Protein AF-A0A7S2CCY7-F1 (afdb_monomer)

pLDDT: mean 73.59, std 6.27, range [57.59, 84.69]

Foldseek 3Di:
DLLVVLVVLVVVLVVLVPDDQWDDDPHDIDGCPVVSVVSNVVSVVVNVVSLVVLVVVLVVLVVVVVVVVVVLVVLLPDDDPDPVSVVVNVVSVVVVVVCVVVVVVVVVVSVVSVVSSVVD

Sequence (120 aa):
NYDTDVTKYREQQADIQGEQITHTINFIQIDCTLLKTALSNHCTQWQNKLLGLLNSNAQRELFRLHDKFESNTTTLRTKPLSLDHLSALINTLKTLQKECPSIEESFQPLEEKYQVLQKF

Secondary structure (DSSP, 8-state):
-HHHHHHHHHHHHHHHHHS-SEEEETTEEEE-HHHHHHHHHHHHHHHHHHHHHHHHHHHHHHHHHHHHHHHHHHHHHSPP-SHHHHHHHHHHHHHHHHHHHHHHHHHHHHHHHHHHHHH-

Organism: NCBI:txid236787

Nearest PDB structures (foldseek):
  7kek-assembly1_A  TM=8.579E-01  e=6.075E-05  Tetrahymena thermophila
  7k58-assembly1_A  TM=8.579E-01  e=6.482E-05  Tetrahymena thermophila
  8bx8-assembly1_A  TM=8.542E-01  e=7.132E-04  Tetrahymena thermophila
  8j07-assembly1_g1  TM=8.174E-01  e=3.166E-03  Homo sapiens
  8j07-assembly1_g5  TM=6.148E-01  e=4.104E-03  Homo sapiens

InterPro domains:
  IPR026983 Dynein heavy chain [PTHR45703] (2-119)
  IPR056759 Dynein axonemal heavy chain 2/5/8, coiled-coil domain [PF25007] (48-120)

Radius of gyration: 25.79 Å; Cα contacts (8 Å, |Δi|>4): 51; chains: 1; bounding box: 55×19×79 Å

Structure (mmCIF, N/CA/C/O backbone):
data_AF-A0A7S2CCY7-F1
#
_entry.id   AF-A0A7S2CCY7-F1
#
loop_
_atom_site.group_PDB
_atom_site.id
_atom_site.type_symbol
_atom_site.label_atom_id
_atom_site.label_alt_id
_atom_site.label_comp_id
_atom_site.label_asym_id
_atom_site.label_entity_id
_atom_site.label_seq_id
_atom_site.pdbx_PDB_ins_code
_atom_site.Cartn_x
_atom_site.Cartn_y
_atom_site.Cartn_z
_atom_site.occupancy
_atom_site.B_iso_or_equiv
_atom_site.auth_seq_id
_atom_site.auth_comp_id
_atom_site.auth_asym_id
_atom_site.auth_atom_id
_atom_site.pdbx_PDB_model_num
ATOM 1 N N . ASN A 1 1 ? 4.135 8.452 4.589 1.00 61.91 1 ASN A N 1
ATOM 2 C CA . ASN A 1 1 ? 4.854 7.188 4.835 1.00 61.91 1 ASN A CA 1
ATOM 3 C C . ASN A 1 1 ? 3.751 6.174 5.082 1.00 61.91 1 ASN A C 1
ATOM 5 O O . ASN A 1 1 ? 3.158 6.223 6.149 1.00 61.91 1 ASN A O 1
ATOM 9 N N . TYR A 1 2 ? 3.344 5.417 4.055 1.00 63.41 2 TYR A N 1
ATOM 10 C CA . TYR A 1 2 ? 2.064 4.682 4.065 1.00 63.41 2 TYR A CA 1
ATOM 11 C C . TYR A 1 2 ? 1.956 3.707 5.248 1.00 63.41 2 TYR A C 1
ATOM 13 O O . TYR A 1 2 ? 0.889 3.575 5.835 1.00 63.41 2 TYR A O 1
ATOM 21 N N . ASP A 1 3 ? 3.080 3.117 5.651 1.00 64.44 3 ASP A N 1
ATOM 22 C CA . ASP A 1 3 ? 3.207 2.261 6.833 1.00 64.44 3 ASP A CA 1
ATOM 23 C C . ASP A 1 3 ? 2.834 2.980 8.144 1.00 64.44 3 ASP A C 1
ATOM 25 O O . ASP A 1 3 ? 2.062 2.471 8.957 1.00 64.44 3 ASP A O 1
ATOM 29 N N . THR A 1 4 ? 3.297 4.222 8.314 1.00 72.94 4 THR A N 1
ATOM 30 C CA . THR A 1 4 ? 2.978 5.056 9.481 1.00 72.94 4 THR A CA 1
ATOM 31 C C . THR A 1 4 ? 1.496 5.412 9.533 1.00 72.94 4 THR A C 1
ATOM 33 O O . THR A 1 4 ? 0.906 5.438 10.610 1.00 72.94 4 THR A O 1
ATOM 36 N N . ASP A 1 5 ? 0.885 5.685 8.381 1.00 70.62 5 ASP A N 1
ATOM 37 C CA . ASP A 1 5 ? -0.527 6.058 8.313 1.00 70.62 5 ASP A CA 1
ATOM 38 C C . ASP A 1 5 ? -1.429 4.840 8.577 1.00 70.62 5 ASP A C 1
ATOM 40 O O . ASP A 1 5 ? -2.355 4.929 9.382 1.00 70.62 5 ASP A O 1
ATOM 44 N N . VAL A 1 6 ? -1.117 3.672 8.000 1.00 71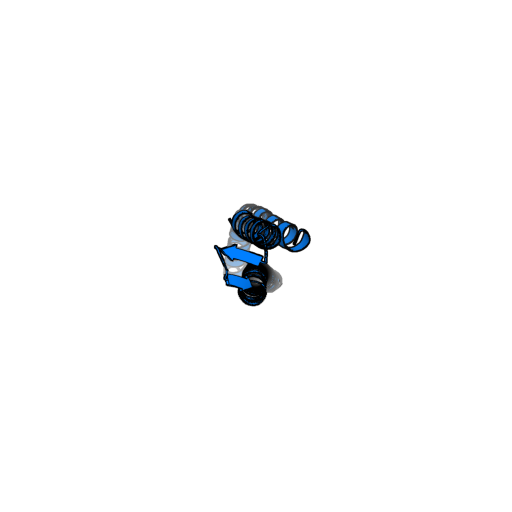.56 6 VAL A N 1
ATOM 45 C CA . VAL A 1 6 ? -1.841 2.413 8.269 1.00 71.56 6 VAL A CA 1
ATOM 46 C C . VAL A 1 6 ? -1.706 1.996 9.739 1.00 71.56 6 VAL A C 1
ATOM 48 O O . VAL A 1 6 ? -2.706 1.639 10.365 1.00 71.56 6 VAL A O 1
ATOM 51 N N . THR A 1 7 ? -0.510 2.112 10.322 1.00 74.62 7 THR A N 1
ATOM 52 C CA . THR A 1 7 ? -0.270 1.798 11.741 1.00 74.62 7 THR A CA 1
ATOM 53 C C . THR A 1 7 ? -1.071 2.713 12.666 1.00 74.62 7 THR A C 1
ATOM 55 O O . THR A 1 7 ? -1.757 2.220 13.557 1.00 74.62 7 THR A O 1
ATOM 58 N N . LYS A 1 8 ? -1.101 4.025 12.402 1.00 79.25 8 LYS A N 1
ATOM 59 C CA . LYS A 1 8 ? -1.916 4.978 13.174 1.00 79.25 8 LYS A CA 1
ATOM 60 C C . LYS A 1 8 ? -3.406 4.652 13.140 1.00 79.25 8 LYS A C 1
ATOM 62 O O . LYS A 1 8 ? -4.070 4.718 14.170 1.00 79.25 8 LYS A O 1
ATOM 67 N N . TYR A 1 9 ? -3.949 4.296 11.973 1.00 73.81 9 TYR A N 1
ATOM 68 C CA . TYR A 1 9 ? -5.363 3.920 11.873 1.00 73.81 9 TYR A CA 1
ATOM 69 C C . TYR A 1 9 ? -5.672 2.601 12.588 1.00 73.81 9 TYR A C 1
ATOM 71 O O . TYR A 1 9 ? -6.791 2.426 13.073 1.00 73.81 9 TYR A O 1
ATOM 79 N N . ARG A 1 10 ? -4.700 1.686 12.676 1.00 75.31 10 ARG A N 1
ATOM 80 C CA . ARG A 1 10 ? -4.813 0.441 13.446 1.00 75.31 10 ARG A CA 1
ATOM 81 C C . ARG A 1 10 ? -4.779 0.699 14.954 1.00 75.31 10 ARG A C 1
ATOM 83 O O . ARG A 1 10 ? -5.592 0.127 15.673 1.00 75.31 10 ARG A O 1
ATOM 90 N N . GLU A 1 11 ? -3.893 1.576 15.418 1.00 79.56 11 GLU A N 1
ATOM 91 C CA . GLU A 1 11 ? -3.824 2.014 16.819 1.00 79.56 11 GLU A CA 1
ATOM 92 C C . GLU A 1 11 ? -5.109 2.738 17.235 1.00 79.56 11 GLU A C 1
ATOM 94 O O . GLU A 1 11 ? -5.749 2.330 18.198 1.00 79.56 11 GLU A O 1
ATOM 99 N N . GLN A 1 12 ? -5.581 3.703 16.436 1.00 77.56 12 GLN A N 1
ATOM 100 C CA . GLN A 1 12 ? -6.867 4.366 16.685 1.00 77.56 12 GLN A CA 1
ATOM 101 C C . GLN A 1 12 ? -8.028 3.373 16.753 1.00 77.56 12 GLN A C 1
ATOM 103 O O . GLN A 1 12 ? -8.913 3.514 17.593 1.00 77.56 12 GLN A O 1
ATOM 108 N N . GLN A 1 13 ? -8.044 2.355 15.888 1.00 74.06 13 GLN A N 1
ATOM 109 C CA . GLN A 1 13 ? -9.076 1.324 15.938 1.00 74.06 13 GLN A CA 1
ATOM 110 C C . GLN A 1 13 ? -9.001 0.497 17.232 1.00 74.06 13 GLN A C 1
ATOM 112 O O . GLN A 1 13 ? -10.050 0.149 17.776 1.00 74.06 13 GLN A O 1
ATOM 117 N N . ALA A 1 14 ? -7.797 0.195 17.726 1.00 78.69 14 ALA A N 1
ATOM 118 C CA . ALA A 1 14 ? -7.595 -0.499 18.995 1.00 78.69 14 ALA A CA 1
ATOM 119 C C . ALA A 1 14 ? -8.054 0.355 20.189 1.00 78.69 14 ALA A C 1
ATOM 121 O O . ALA A 1 14 ? -8.765 -0.154 21.056 1.00 78.69 14 ALA A O 1
ATOM 122 N N . ASP A 1 15 ? -7.755 1.655 20.182 1.00 79.31 15 ASP A N 1
ATOM 123 C CA . ASP A 1 15 ? -8.207 2.603 21.208 1.00 79.31 15 ASP A CA 1
ATOM 124 C C . ASP A 1 15 ? -9.739 2.713 21.231 1.00 79.31 15 ASP A C 1
ATOM 126 O O . ASP A 1 15 ? -10.367 2.562 22.281 1.00 79.31 15 ASP A O 1
ATOM 130 N N . ILE A 1 16 ? -10.365 2.852 20.055 1.00 76.00 16 ILE A N 1
ATOM 131 C CA . ILE A 1 16 ? -11.830 2.857 19.908 1.00 76.00 16 ILE A CA 1
ATOM 132 C C . ILE A 1 16 ? -12.432 1.542 20.429 1.00 76.00 16 ILE A C 1
ATOM 134 O O . ILE A 1 16 ? -13.502 1.545 21.040 1.00 76.00 16 ILE A O 1
ATOM 138 N N . GLN A 1 17 ? -11.770 0.399 20.214 1.00 73.06 17 GLN A N 1
ATOM 139 C CA . GLN A 1 17 ? -12.211 -0.896 20.744 1.00 73.06 17 GLN A CA 1
ATOM 140 C C . GLN A 1 17 ? -12.049 -1.019 22.265 1.00 73.06 17 GLN A C 1
ATOM 142 O O . GLN A 1 17 ? -12.878 -1.686 22.890 1.00 73.06 17 GLN A O 1
ATOM 147 N N . GLY A 1 18 ? -11.058 -0.357 22.861 1.00 73.56 18 GLY A N 1
ATOM 148 C CA . GLY A 1 18 ? -10.835 -0.319 24.307 1.00 73.56 18 GLY A CA 1
ATOM 149 C C . GLY A 1 18 ? -11.809 0.578 25.076 1.00 73.56 18 GLY A C 1
ATOM 150 O O . GLY A 1 18 ? -12.018 0.362 26.269 1.00 73.56 18 GLY A O 1
ATOM 151 N N . GLU A 1 19 ? -12.446 1.550 24.415 1.00 76.19 19 GLU A N 1
ATOM 152 C CA . GLU A 1 19 ? -13.371 2.472 25.082 1.00 76.19 19 GLU A CA 1
ATOM 153 C C . GLU A 1 19 ? -14.652 1.798 25.585 1.00 76.19 19 GLU A C 1
ATOM 155 O O . GLU A 1 19 ? -15.242 0.921 24.936 1.00 76.19 19 GLU A O 1
ATOM 160 N N . GLN A 1 20 ? -15.105 2.267 26.750 1.00 67.44 20 GLN A N 1
ATOM 161 C CA . GLN A 1 20 ? -16.334 1.808 27.381 1.00 67.44 20 GLN A CA 1
ATOM 162 C C . GLN A 1 20 ? -17.547 2.165 26.524 1.00 67.44 20 GLN A C 1
ATOM 164 O O . GLN A 1 20 ? -17.741 3.297 26.087 1.00 67.44 20 GLN A O 1
ATOM 169 N N . ILE A 1 21 ? -18.377 1.155 26.287 1.00 69.62 21 ILE A N 1
ATOM 170 C CA . ILE A 1 21 ? -19.511 1.219 25.360 1.00 69.62 21 ILE A CA 1
ATOM 171 C C . ILE A 1 21 ? -20.701 1.936 26.004 1.00 69.62 21 ILE A C 1
ATOM 173 O O . ILE A 1 21 ? -21.562 2.468 25.309 1.00 69.62 21 ILE A O 1
ATOM 177 N N . THR A 1 22 ? -20.727 1.994 27.332 1.00 68.62 22 THR A N 1
ATOM 178 C CA . THR A 1 22 ? -21.874 2.468 28.092 1.00 68.62 22 THR A CA 1
ATOM 179 C C . THR A 1 22 ? -21.417 3.434 29.169 1.00 68.62 22 THR A C 1
ATOM 181 O O . THR A 1 22 ? -20.604 3.084 30.021 1.00 68.62 22 THR A O 1
ATOM 184 N N . HIS A 1 23 ? -21.948 4.654 29.130 1.00 73.44 23 HIS A N 1
ATOM 185 C CA . HIS A 1 23 ? -21.644 5.696 30.106 1.00 73.44 23 HIS A CA 1
ATOM 186 C C . HIS A 1 23 ? -22.903 6.027 30.900 1.00 73.44 23 HIS A C 1
ATOM 188 O O . HIS A 1 23 ? -23.891 6.504 30.341 1.00 73.44 23 HIS A O 1
ATOM 194 N N . THR A 1 24 ? -22.866 5.780 32.207 1.00 69.75 24 THR A N 1
ATOM 195 C CA . THR A 1 24 ? -23.963 6.132 33.113 1.00 69.75 24 THR A CA 1
ATOM 196 C C . THR A 1 24 ? -23.653 7.469 33.771 1.00 69.75 24 THR A C 1
ATOM 198 O O . THR A 1 24 ? -22.728 7.569 34.575 1.00 69.75 24 THR A O 1
ATOM 201 N N . ILE A 1 25 ? -24.420 8.503 33.429 1.00 78.19 25 ILE A N 1
ATOM 202 C CA . ILE A 1 25 ? -24.319 9.837 34.027 1.00 78.19 25 ILE A CA 1
ATOM 203 C C . ILE A 1 25 ? -25.604 10.094 34.811 1.00 78.19 25 ILE A C 1
ATOM 205 O O . ILE A 1 25 ? -26.681 10.244 34.231 1.00 78.19 25 ILE A O 1
ATOM 209 N N . ASN A 1 26 ? -25.487 10.168 36.139 1.00 77.81 26 ASN A N 1
ATOM 210 C CA . ASN A 1 26 ? -26.603 10.314 37.078 1.00 77.81 26 ASN A CA 1
ATOM 211 C C . ASN A 1 26 ? -27.672 9.217 36.898 1.00 77.81 26 ASN A C 1
ATOM 213 O O . ASN A 1 26 ? -27.528 8.124 37.435 1.00 77.81 26 ASN A O 1
ATOM 217 N N . PHE A 1 27 ? -28.728 9.507 36.135 1.00 72.50 27 PHE A N 1
ATOM 218 C CA . PHE A 1 27 ? -29.886 8.633 35.893 1.00 72.50 27 PHE A CA 1
ATOM 219 C C . PHE A 1 27 ? -30.022 8.215 34.418 1.00 72.50 27 PHE A C 1
ATOM 221 O O . PHE A 1 27 ? -30.990 7.551 34.057 1.00 72.50 27 PHE A O 1
ATOM 228 N N . ILE A 1 28 ? -29.090 8.633 33.555 1.00 71.31 28 ILE A N 1
ATOM 229 C CA . ILE A 1 28 ? -29.128 8.381 32.112 1.00 71.31 28 ILE A CA 1
ATOM 230 C C . ILE A 1 28 ? -27.976 7.450 31.750 1.00 71.31 28 ILE A C 1
ATOM 232 O O . ILE A 1 28 ? -26.819 7.722 32.068 1.00 71.31 28 ILE A O 1
ATOM 236 N N . GLN A 1 29 ? -28.305 6.364 31.059 1.00 76.19 29 GLN A N 1
ATOM 237 C CA . GLN A 1 29 ? -27.342 5.444 30.473 1.00 76.19 29 GLN A CA 1
ATOM 238 C C . GLN A 1 29 ? -27.244 5.736 28.975 1.00 76.19 29 GLN A C 1
ATOM 240 O O . GLN A 1 29 ? -28.217 5.578 28.240 1.00 76.19 29 GLN A O 1
ATOM 245 N N . ILE A 1 30 ? -26.079 6.198 28.534 1.00 78.81 30 ILE A N 1
ATOM 246 C CA . ILE A 1 30 ? -25.783 6.449 27.125 1.00 78.81 30 ILE A CA 1
ATOM 247 C C . ILE A 1 30 ? -25.134 5.193 26.556 1.00 78.81 30 ILE A C 1
ATOM 249 O O . ILE A 1 30 ? -24.122 4.727 27.081 1.00 78.81 30 ILE A O 1
ATOM 253 N N . ASP A 1 31 ? -25.720 4.664 25.486 1.00 80.50 31 ASP A N 1
ATOM 254 C CA . ASP A 1 31 ? -25.166 3.560 24.714 1.00 80.50 31 ASP A CA 1
ATOM 255 C C . ASP A 1 31 ? -24.412 4.107 23.489 1.00 80.50 31 ASP A C 1
ATOM 257 O O . ASP A 1 31 ? -24.985 4.776 22.626 1.00 80.50 31 ASP A O 1
ATOM 261 N N . CYS A 1 32 ? -23.110 3.834 23.430 1.00 77.81 32 CYS A N 1
ATOM 262 C CA . CYS A 1 32 ? -22.205 4.248 22.362 1.00 77.81 32 CYS A CA 1
ATOM 263 C C . CYS A 1 32 ? -21.890 3.110 21.369 1.00 77.81 32 CYS A C 1
ATOM 265 O O . CYS A 1 32 ? -20.986 3.269 20.545 1.00 77.81 32 CYS A O 1
ATOM 267 N N . THR A 1 33 ? -22.603 1.972 21.393 1.00 79.81 33 THR A N 1
ATOM 268 C CA . THR A 1 33 ? -22.358 0.834 20.476 1.00 79.81 33 THR A CA 1
ATOM 269 C C . THR A 1 33 ? -22.390 1.258 19.014 1.00 79.81 33 THR A C 1
ATOM 271 O O . THR A 1 33 ? -21.484 0.912 18.250 1.00 79.81 33 THR A O 1
ATOM 274 N N . LEU A 1 34 ? -23.405 2.029 18.615 1.00 81.44 34 LEU A N 1
ATOM 275 C CA . LEU A 1 34 ? -23.564 2.478 17.232 1.00 81.44 34 LEU A CA 1
ATOM 276 C C . LEU A 1 34 ? -22.410 3.392 16.801 1.00 81.44 34 LEU A C 1
ATOM 278 O O . LEU A 1 34 ? -21.862 3.220 15.712 1.00 81.44 34 LEU A O 1
ATOM 282 N N . LEU A 1 35 ? -22.004 4.320 17.671 1.00 81.25 35 LEU A N 1
ATOM 283 C CA . LEU A 1 35 ? -20.901 5.245 17.412 1.00 81.25 35 LEU A CA 1
ATOM 284 C C . LEU A 1 35 ? -19.570 4.495 17.271 1.00 81.25 35 LEU A C 1
ATOM 286 O O . LEU A 1 35 ? -18.838 4.709 16.307 1.00 81.25 35 LEU A O 1
ATOM 290 N N . LYS A 1 36 ? -19.301 3.551 18.178 1.00 80.50 36 LYS A N 1
ATOM 291 C CA . LYS A 1 36 ? -18.109 2.694 18.157 1.00 80.50 36 LYS A CA 1
ATOM 292 C C . LYS A 1 36 ? -18.044 1.840 16.892 1.00 80.50 36 LYS A C 1
ATOM 294 O O . LYS A 1 36 ? -16.994 1.737 16.259 1.00 80.50 36 LYS A O 1
ATOM 299 N N . THR A 1 37 ? -19.179 1.280 16.478 1.00 81.69 37 THR A N 1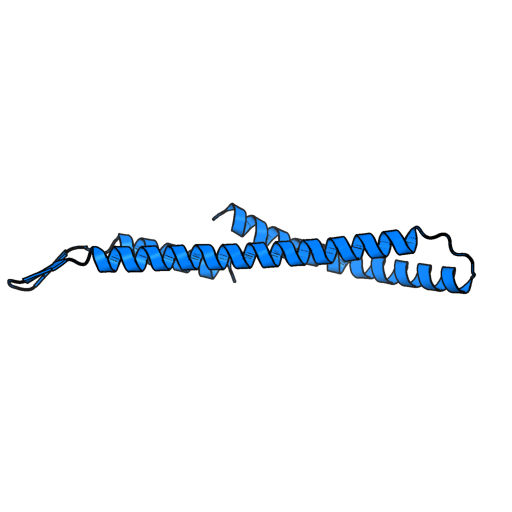
ATOM 300 C CA . THR A 1 37 ? -19.282 0.486 15.246 1.00 81.69 37 THR A CA 1
ATOM 301 C C . THR A 1 37 ? -19.039 1.350 14.008 1.00 81.69 37 THR A C 1
ATOM 303 O O . THR A 1 37 ? -18.293 0.946 13.115 1.00 81.69 37 THR A O 1
ATOM 306 N N . ALA A 1 38 ? -19.604 2.560 13.961 1.00 84.69 38 ALA A N 1
ATOM 307 C CA . ALA A 1 38 ? -19.398 3.500 12.861 1.00 84.69 38 ALA A CA 1
ATOM 308 C C . ALA A 1 38 ? -17.931 3.949 12.747 1.00 84.69 38 ALA A C 1
ATOM 310 O O . ALA A 1 38 ? -17.375 3.948 11.649 1.00 84.69 38 ALA A O 1
ATOM 311 N N . LEU A 1 39 ? -17.286 4.269 13.872 1.00 80.69 39 LEU A N 1
ATOM 312 C CA . LEU A 1 39 ? -15.869 4.636 13.930 1.00 80.69 39 LEU A CA 1
ATOM 313 C C . LEU A 1 39 ? -14.957 3.480 13.506 1.00 80.69 39 LEU A C 1
ATOM 315 O O . LEU A 1 39 ? -14.081 3.678 12.668 1.00 80.69 39 LEU A O 1
ATOM 319 N N . SER A 1 40 ? -15.199 2.264 14.005 1.00 80.75 40 SER A N 1
ATOM 320 C CA . SER A 1 40 ? -14.414 1.089 13.608 1.00 80.75 40 SER A CA 1
ATOM 321 C C . SER A 1 40 ? -14.541 0.803 12.109 1.00 80.75 40 SER A C 1
ATOM 323 O O . SER A 1 40 ? -13.536 0.602 11.429 1.00 80.75 40 SER A O 1
ATOM 325 N N . ASN A 1 41 ? -15.761 0.880 11.566 1.00 83.62 41 ASN A N 1
ATOM 326 C CA . ASN A 1 41 ? -16.009 0.716 10.135 1.00 83.62 41 ASN A CA 1
ATOM 327 C C . ASN A 1 41 ? -15.292 1.799 9.310 1.00 83.62 41 ASN A C 1
ATOM 329 O O . ASN A 1 41 ? -14.681 1.503 8.284 1.00 83.62 41 ASN A O 1
ATOM 333 N N . HIS A 1 42 ? -15.302 3.048 9.778 1.00 83.50 42 HIS A N 1
ATOM 334 C CA . HIS A 1 42 ? -14.565 4.128 9.133 1.00 83.50 42 HIS A CA 1
ATOM 335 C C . HIS A 1 42 ? -13.059 3.828 9.098 1.00 83.50 42 HIS A C 1
ATOM 337 O O . HIS A 1 42 ? -12.472 3.851 8.017 1.00 83.50 42 HIS A O 1
ATOM 343 N N . CYS A 1 43 ? -12.444 3.447 10.223 1.00 78.31 43 CYS A N 1
ATOM 344 C CA . CYS A 1 43 ? -11.031 3.052 10.275 1.00 78.31 43 CYS A CA 1
ATOM 345 C C . CYS A 1 43 ? -10.711 1.921 9.283 1.00 78.31 43 CYS A C 1
ATOM 347 O O . CYS A 1 43 ? -9.744 2.029 8.530 1.00 78.31 43 CYS A O 1
ATOM 349 N N . THR A 1 44 ? -11.548 0.882 9.208 1.00 81.06 44 THR A N 1
ATOM 350 C CA . THR A 1 44 ? -11.376 -0.219 8.246 1.00 81.06 44 THR A CA 1
ATOM 351 C C . THR A 1 44 ? -11.495 0.246 6.792 1.00 81.06 44 THR A C 1
ATOM 353 O O . THR A 1 44 ? -10.693 -0.152 5.948 1.00 81.06 44 THR A O 1
ATOM 356 N N . GLN A 1 45 ? -12.446 1.126 6.470 1.00 84.69 45 GLN A N 1
ATOM 357 C CA . GLN A 1 45 ? -12.566 1.694 5.123 1.00 84.69 45 GLN A CA 1
ATOM 358 C C . GLN A 1 45 ? -11.337 2.516 4.727 1.00 84.69 45 GLN A C 1
ATOM 360 O O . GLN A 1 45 ? -10.888 2.426 3.583 1.00 84.69 45 GLN A O 1
ATOM 365 N N . TRP A 1 46 ? -10.787 3.307 5.649 1.00 79.88 46 TRP A N 1
ATOM 366 C CA . TRP A 1 46 ? -9.574 4.084 5.399 1.00 79.88 46 TRP A CA 1
ATOM 367 C C . TRP A 1 46 ? -8.354 3.191 5.199 1.00 79.88 46 TRP A C 1
ATOM 369 O O . TRP A 1 46 ? -7.631 3.393 4.225 1.00 79.88 46 TRP A O 1
ATOM 379 N N . GLN A 1 47 ? -8.178 2.159 6.029 1.00 76.31 47 GLN A N 1
ATOM 380 C CA . GLN A 1 47 ? -7.123 1.158 5.841 1.00 76.31 47 GLN A CA 1
ATOM 381 C C . GLN A 1 47 ? -7.221 0.499 4.456 1.00 76.31 47 GLN A C 1
ATOM 383 O O . GLN A 1 47 ? -6.255 0.525 3.695 1.00 76.31 47 GLN A O 1
ATOM 388 N N . ASN A 1 48 ? -8.407 0.021 4.066 1.00 81.25 48 ASN A N 1
ATOM 389 C CA . ASN A 1 48 ? -8.625 -0.595 2.753 1.00 81.25 48 ASN A CA 1
ATOM 390 C C . ASN A 1 48 ? -8.346 0.363 1.587 1.00 81.25 48 ASN A C 1
ATOM 392 O O . ASN A 1 48 ? -7.773 -0.041 0.577 1.00 81.25 48 ASN A O 1
ATOM 396 N N . LYS A 1 49 ? -8.723 1.643 1.705 1.00 83.25 49 LYS A N 1
ATOM 397 C CA . LYS A 1 49 ? -8.418 2.652 0.679 1.00 83.25 49 LYS A CA 1
ATOM 398 C C . LYS A 1 49 ? -6.922 2.927 0.578 1.00 83.25 49 LYS A C 1
ATOM 400 O O . LYS A 1 49 ? -6.413 2.998 -0.539 1.00 83.25 49 LYS A O 1
ATOM 405 N N . LEU A 1 50 ? -6.221 3.074 1.705 1.00 79.06 50 LEU A N 1
ATOM 406 C CA . LEU A 1 50 ? -4.772 3.287 1.707 1.00 79.06 50 LEU A CA 1
ATOM 407 C C . LEU A 1 50 ? -4.036 2.094 1.092 1.00 79.06 50 LEU A C 1
ATOM 409 O O . LEU A 1 50 ? -3.213 2.297 0.203 1.00 79.06 50 LEU A O 1
ATOM 413 N N . LEU A 1 51 ? -4.372 0.868 1.501 1.00 78.94 51 LEU A N 1
ATOM 414 C CA . LEU A 1 51 ? -3.785 -0.354 0.945 1.00 78.94 51 LEU A CA 1
ATOM 415 C C . LEU A 1 51 ? -4.121 -0.508 -0.545 1.00 78.94 51 LEU A C 1
ATOM 417 O O . LEU A 1 51 ? -3.242 -0.796 -1.355 1.00 78.94 51 LEU A O 1
ATOM 421 N N . GLY A 1 52 ? -5.362 -0.226 -0.948 1.00 82.06 52 GLY A N 1
ATOM 422 C CA . GLY A 1 52 ? -5.771 -0.258 -2.353 1.00 82.06 52 GLY A CA 1
ATOM 423 C C . GLY A 1 52 ? -5.003 0.739 -3.226 1.00 82.06 52 GLY A C 1
ATOM 424 O O . GLY A 1 52 ? -4.544 0.389 -4.315 1.00 82.06 52 GLY A O 1
ATOM 425 N N . LEU A 1 53 ? -4.812 1.972 -2.746 1.00 82.25 53 LEU A N 1
ATOM 426 C CA . LEU A 1 53 ? -4.011 2.986 -3.437 1.00 82.25 53 LEU A CA 1
ATOM 427 C C . LEU A 1 53 ? -2.534 2.597 -3.502 1.00 82.25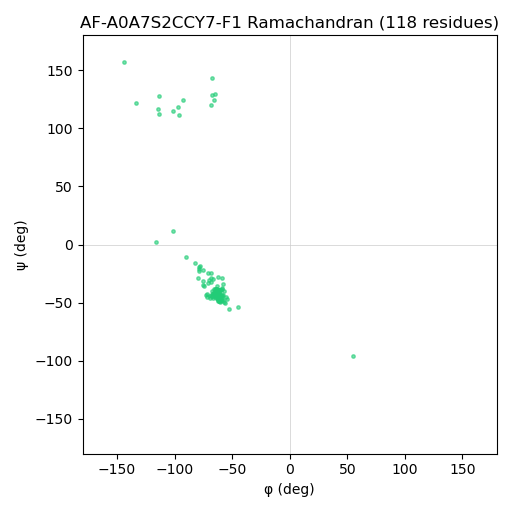 53 LEU A C 1
ATOM 429 O O . LEU A 1 53 ? -1.909 2.768 -4.551 1.00 82.25 53 LEU A O 1
ATOM 433 N N . LEU A 1 54 ? -1.991 2.052 -2.413 1.00 79.19 54 LEU A N 1
ATOM 434 C CA . LEU A 1 54 ? -0.619 1.560 -2.350 1.00 79.19 54 LEU A CA 1
ATOM 435 C C . LEU A 1 54 ? -0.389 0.459 -3.391 1.00 79.19 54 LEU A C 1
ATOM 437 O O . LEU A 1 54 ? 0.545 0.562 -4.184 1.00 79.19 54 LEU A O 1
ATOM 441 N N . ASN A 1 55 ? -1.290 -0.525 -3.453 1.00 79.69 55 ASN A N 1
ATOM 442 C CA . ASN A 1 55 ? -1.237 -1.608 -4.430 1.00 79.69 55 ASN A CA 1
ATOM 443 C C . ASN A 1 55 ? -1.367 -1.094 -5.868 1.00 79.69 55 ASN A C 1
ATOM 445 O O . ASN A 1 55 ? -0.579 -1.471 -6.730 1.00 79.69 55 ASN A O 1
ATOM 449 N N . SER A 1 56 ? -2.311 -0.187 -6.138 1.00 83.44 56 SER A N 1
ATOM 450 C CA . SER A 1 56 ? -2.475 0.382 -7.481 1.00 83.44 56 SER A CA 1
ATOM 451 C C . SER A 1 56 ? -1.240 1.165 -7.930 1.00 83.44 56 SER A C 1
ATOM 453 O O . SER A 1 56 ? -0.845 1.089 -9.094 1.00 83.44 56 SER A O 1
ATOM 455 N N . ASN A 1 57 ? -0.614 1.910 -7.018 1.00 80.25 57 ASN A N 1
ATOM 456 C CA . ASN A 1 57 ? 0.593 2.667 -7.318 1.00 80.25 57 ASN A CA 1
ATOM 457 C C . ASN A 1 57 ? 1.790 1.739 -7.566 1.00 80.25 57 ASN A C 1
ATOM 459 O O . ASN A 1 57 ? 2.482 1.895 -8.569 1.00 80.25 57 ASN A O 1
ATOM 463 N N . ALA A 1 58 ? 1.983 0.734 -6.708 1.00 77.06 58 ALA A N 1
ATOM 464 C CA . ALA A 1 58 ? 3.019 -0.282 -6.878 1.00 77.06 58 ALA A CA 1
ATOM 465 C C . ALA A 1 58 ? 2.862 -1.028 -8.215 1.00 77.06 58 ALA A C 1
ATOM 467 O O . ALA A 1 58 ? 3.799 -1.106 -9.008 1.00 77.06 58 ALA A O 1
ATOM 468 N N . GLN A 1 59 ? 1.645 -1.475 -8.526 1.00 79.19 59 GLN A N 1
ATOM 469 C CA . GLN A 1 59 ? 1.332 -2.149 -9.781 1.00 79.19 59 GLN A CA 1
ATOM 470 C C . GLN A 1 59 ? 1.595 -1.248 -10.998 1.00 79.19 59 GLN A C 1
ATOM 472 O O . GLN A 1 59 ? 2.159 -1.700 -11.993 1.00 79.19 59 GLN A O 1
ATOM 477 N N . ARG A 1 60 ? 1.231 0.038 -10.929 1.00 82.00 60 ARG A N 1
ATOM 478 C CA . ARG A 1 60 ? 1.482 1.007 -12.006 1.00 82.00 60 ARG A CA 1
ATOM 479 C C . ARG A 1 60 ? 2.971 1.234 -12.248 1.00 82.00 60 ARG A C 1
ATOM 481 O O . ARG A 1 60 ? 3.379 1.320 -13.404 1.00 82.00 60 ARG A O 1
ATOM 488 N N . GLU A 1 61 ? 3.772 1.358 -11.192 1.00 77.31 61 GLU A N 1
ATOM 489 C CA . GLU A 1 61 ? 5.224 1.504 -11.333 1.00 77.31 61 GLU A CA 1
ATOM 490 C C . GLU A 1 61 ? 5.854 0.254 -11.950 1.00 77.31 61 GLU A C 1
ATOM 492 O O . GLU A 1 61 ? 6.655 0.381 -12.876 1.00 77.31 61 GLU A O 1
ATOM 497 N N . LEU A 1 62 ? 5.416 -0.936 -11.528 1.00 78.44 62 LEU A N 1
ATOM 498 C CA . LEU A 1 62 ? 5.876 -2.208 -12.084 1.00 78.44 62 LEU A CA 1
ATOM 499 C C . LEU A 1 62 ? 5.538 -2.331 -13.576 1.00 78.44 62 LEU A C 1
ATOM 501 O O . LEU A 1 62 ? 6.424 -2.626 -14.376 1.00 78.44 62 LEU A O 1
ATOM 505 N N . PHE A 1 63 ? 4.297 -2.038 -13.977 1.00 80.56 63 PHE A N 1
ATOM 506 C CA . PHE A 1 63 ? 3.904 -2.064 -15.392 1.00 80.56 63 PHE A CA 1
ATOM 507 C C . PHE A 1 63 ? 4.664 -1.041 -16.228 1.00 80.56 63 PHE A C 1
ATOM 509 O O . PHE A 1 63 ? 5.163 -1.373 -17.296 1.00 80.56 63 PHE A O 1
ATOM 516 N N . ARG A 1 64 ? 4.827 0.190 -15.733 1.00 80.94 64 ARG A N 1
ATOM 517 C CA . ARG A 1 64 ? 5.585 1.227 -16.446 1.00 80.94 64 ARG A CA 1
ATOM 518 C C . ARG A 1 64 ? 7.031 0.801 -16.705 1.00 80.94 64 ARG A C 1
ATOM 520 O O . ARG A 1 64 ? 7.604 1.139 -17.740 1.00 80.94 64 ARG A O 1
ATOM 527 N N . LEU A 1 65 ? 7.629 0.112 -15.741 1.00 76.69 65 LEU A N 1
ATOM 528 C CA . LEU A 1 65 ? 8.985 -0.403 -15.834 1.00 76.69 65 LEU A CA 1
ATOM 529 C C . LEU A 1 65 ? 9.045 -1.587 -16.808 1.00 76.69 65 LEU A C 1
ATOM 531 O O . LEU A 1 65 ? 9.891 -1.582 -17.698 1.00 76.69 65 LEU A O 1
ATOM 535 N N . HIS A 1 66 ? 8.097 -2.521 -16.723 1.00 79.12 66 HIS A N 1
ATOM 536 C CA . HIS A 1 66 ? 7.955 -3.625 -17.673 1.00 79.12 66 HIS A CA 1
ATOM 537 C C . HIS A 1 66 ? 7.793 -3.137 -19.123 1.00 79.12 66 HIS A C 1
ATOM 539 O O . HIS A 1 66 ? 8.552 -3.559 -19.991 1.00 79.12 66 HIS A O 1
ATOM 545 N N . ASP A 1 67 ? 6.894 -2.184 -19.380 1.00 80.62 67 ASP A N 1
ATOM 546 C CA . ASP A 1 67 ? 6.666 -1.607 -20.713 1.00 80.62 67 ASP A CA 1
ATOM 547 C C . ASP A 1 67 ? 7.919 -0.915 -21.260 1.00 80.62 67 ASP A C 1
ATOM 549 O O . ASP A 1 67 ? 8.251 -1.031 -22.444 1.00 80.62 67 ASP A O 1
ATOM 553 N N . LYS A 1 68 ? 8.660 -0.209 -20.392 1.00 75.06 68 LYS A N 1
ATOM 554 C CA . LYS A 1 68 ? 9.964 0.357 -20.755 1.00 75.06 68 LYS A CA 1
ATOM 555 C C . LYS A 1 68 ? 10.931 -0.743 -21.190 1.00 75.06 68 LYS A C 1
ATOM 557 O O . LYS A 1 68 ? 11.577 -0.589 -22.224 1.00 75.06 68 LYS A O 1
ATOM 562 N N . PHE A 1 69 ? 11.043 -1.834 -20.433 1.00 74.88 69 PHE A N 1
ATOM 563 C CA . PHE A 1 69 ? 11.909 -2.955 -20.801 1.00 74.88 69 PHE A CA 1
ATOM 564 C C . PHE A 1 69 ? 11.473 -3.600 -22.117 1.00 74.88 69 PHE A C 1
ATOM 566 O O . PHE A 1 69 ? 12.307 -3.767 -22.999 1.00 74.88 69 PHE A O 1
ATOM 573 N N . GLU A 1 70 ? 10.186 -3.882 -22.299 1.00 77.75 70 GLU A N 1
ATOM 574 C CA . GLU A 1 70 ? 9.656 -4.525 -23.504 1.00 77.75 70 GLU A CA 1
ATOM 575 C C . GLU A 1 70 ? 9.873 -3.676 -24.767 1.00 77.75 70 GLU A C 1
ATOM 577 O O . GLU A 1 70 ? 10.365 -4.176 -25.786 1.00 77.75 70 GLU A O 1
ATOM 582 N N . SER A 1 71 ? 9.589 -2.373 -24.696 1.00 75.94 71 SER A N 1
ATOM 583 C CA . SER A 1 71 ? 9.812 -1.430 -25.800 1.00 75.94 71 SER A CA 1
ATOM 584 C C . SER A 1 71 ? 11.297 -1.318 -26.164 1.00 75.94 71 SER A C 1
ATOM 586 O O . SER A 1 71 ? 11.682 -1.374 -27.339 1.00 75.94 71 SER A O 1
ATOM 588 N N . ASN A 1 72 ? 12.160 -1.255 -25.148 1.00 70.62 72 ASN A N 1
ATOM 589 C CA . ASN A 1 72 ? 13.604 -1.190 -25.336 1.00 70.62 72 ASN A CA 1
ATOM 590 C C . ASN A 1 72 ? 14.164 -2.506 -25.896 1.00 70.62 72 ASN A C 1
ATOM 592 O O . ASN A 1 72 ? 14.944 -2.478 -26.845 1.00 70.62 72 ASN A O 1
ATOM 596 N N . THR A 1 73 ? 13.733 -3.665 -25.393 1.00 72.31 73 THR A N 1
ATOM 597 C CA . THR A 1 73 ? 14.116 -4.980 -25.930 1.00 72.31 73 THR A CA 1
ATOM 598 C C . THR A 1 73 ? 13.656 -5.145 -27.374 1.00 72.31 73 THR A C 1
ATOM 600 O O . THR A 1 73 ? 14.428 -5.631 -28.198 1.00 72.31 73 THR A O 1
ATOM 603 N N . THR A 1 74 ? 12.446 -4.699 -27.715 1.00 72.19 74 THR A N 1
ATOM 604 C CA . THR A 1 74 ? 11.939 -4.739 -29.094 1.00 72.19 74 THR A CA 1
ATOM 605 C C . THR A 1 74 ? 12.805 -3.887 -30.015 1.00 72.19 74 THR A C 1
ATOM 607 O O . THR A 1 74 ? 13.256 -4.368 -31.054 1.00 72.19 74 THR A O 1
ATOM 610 N N . THR A 1 75 ? 13.129 -2.663 -29.594 1.00 68.12 75 THR A N 1
ATOM 611 C CA . THR A 1 75 ? 13.998 -1.744 -30.341 1.00 68.12 75 THR A CA 1
ATOM 612 C C . THR A 1 75 ? 15.395 -2.338 -30.543 1.00 68.12 75 THR A C 1
ATOM 614 O O . THR A 1 75 ? 15.899 -2.364 -31.663 1.00 68.12 75 THR A O 1
ATOM 617 N N . LEU A 1 76 ? 15.995 -2.915 -29.499 1.00 66.12 76 LEU A N 1
ATOM 618 C CA . LEU A 1 76 ? 17.325 -3.533 -29.559 1.00 66.12 76 LEU A CA 1
ATOM 619 C C . LEU A 1 76 ? 17.367 -4.847 -30.349 1.00 66.12 76 LEU A C 1
ATOM 621 O O . LEU A 1 76 ? 18.422 -5.220 -30.860 1.00 66.12 76 LEU A O 1
ATOM 625 N N . ARG A 1 77 ? 16.238 -5.553 -30.469 1.00 66.31 77 ARG A N 1
ATOM 626 C CA . ARG A 1 77 ? 16.135 -6.803 -31.236 1.00 66.31 77 ARG A CA 1
ATOM 627 C C . ARG A 1 77 ? 15.939 -6.562 -32.735 1.00 66.31 77 ARG A C 1
ATOM 629 O O . ARG A 1 77 ? 16.150 -7.487 -33.522 1.00 66.31 77 ARG A O 1
ATOM 636 N N . THR A 1 78 ? 15.561 -5.351 -33.152 1.00 65.12 78 THR A N 1
ATOM 637 C CA . THR A 1 78 ? 15.495 -5.012 -34.580 1.00 65.12 78 THR A CA 1
ATOM 638 C C . THR A 1 78 ? 16.897 -4.982 -35.191 1.00 65.12 78 THR A C 1
ATOM 640 O O . THR A 1 78 ? 17.810 -4.349 -34.667 1.00 65.12 78 THR A O 1
ATOM 643 N N . LYS A 1 79 ? 17.095 -5.698 -36.307 1.00 58.66 79 LYS A N 1
ATOM 644 C CA . LYS A 1 79 ? 18.380 -5.707 -37.023 1.00 58.66 79 LYS A CA 1
ATOM 645 C C . LYS A 1 79 ? 18.607 -4.317 -37.642 1.00 58.66 79 LYS A C 1
ATOM 647 O O . LYS A 1 79 ? 17.786 -3.909 -38.466 1.00 58.66 79 LYS A O 1
ATOM 652 N N . PRO A 1 80 ? 19.684 -3.591 -37.296 1.00 57.62 80 PRO A N 1
ATOM 653 C CA . PRO A 1 80 ? 19.950 -2.288 -37.892 1.00 57.62 80 PRO A CA 1
ATOM 654 C C . PRO A 1 80 ? 20.245 -2.439 -39.388 1.00 57.62 80 PRO A C 1
ATOM 656 O O . PRO A 1 80 ? 21.132 -3.194 -39.782 1.00 57.62 80 PRO A O 1
ATOM 659 N N . LEU A 1 81 ? 19.482 -1.722 -40.217 1.00 61.28 81 LEU A N 1
ATOM 660 C CA . LEU A 1 81 ? 19.621 -1.697 -41.680 1.00 61.28 81 LEU A CA 1
ATOM 661 C C . LEU A 1 81 ? 20.584 -0.592 -42.167 1.00 61.28 81 LEU A C 1
ATOM 663 O O . LEU A 1 81 ? 20.960 -0.590 -43.335 1.00 61.28 81 LEU A O 1
ATOM 667 N N . SER A 1 82 ? 21.002 0.332 -41.290 1.00 61.12 82 SER A N 1
ATOM 668 C CA . SER A 1 82 ? 21.890 1.460 -41.610 1.00 61.12 82 SER A CA 1
ATOM 669 C C . SER A 1 82 ? 22.861 1.796 -40.465 1.00 61.12 82 SER A C 1
ATOM 671 O O . SER A 1 82 ? 22.611 1.481 -39.298 1.00 61.12 82 SER A O 1
ATOM 673 N N . LEU A 1 83 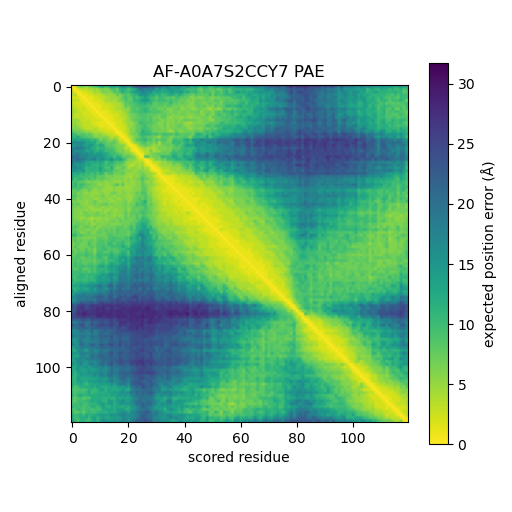? 23.984 2.443 -40.801 1.00 64.06 83 LEU A N 1
ATOM 674 C CA . LEU A 1 83 ? 25.053 2.810 -39.858 1.00 64.06 83 LEU A CA 1
ATOM 675 C C . LEU A 1 83 ? 24.602 3.892 -38.854 1.00 64.06 83 LEU A C 1
ATOM 677 O O . LEU A 1 83 ? 24.981 3.846 -37.684 1.00 64.06 83 LEU A O 1
ATOM 681 N N . ASP A 1 84 ? 23.711 4.793 -39.280 1.00 67.38 84 ASP A N 1
ATOM 682 C CA . ASP A 1 84 ? 23.049 5.765 -38.400 1.00 67.38 84 ASP A CA 1
ATOM 683 C C . ASP A 1 84 ? 22.095 5.090 -37.402 1.00 67.38 84 ASP A C 1
ATOM 685 O O . ASP A 1 84 ? 22.097 5.432 -36.219 1.00 67.38 84 ASP A O 1
ATOM 689 N N . HIS A 1 85 ? 21.339 4.067 -37.832 1.00 63.81 85 HIS A N 1
ATOM 690 C CA . HIS A 1 85 ? 20.508 3.266 -36.922 1.00 63.81 85 HIS A CA 1
ATOM 691 C C . HIS A 1 85 ? 21.352 2.50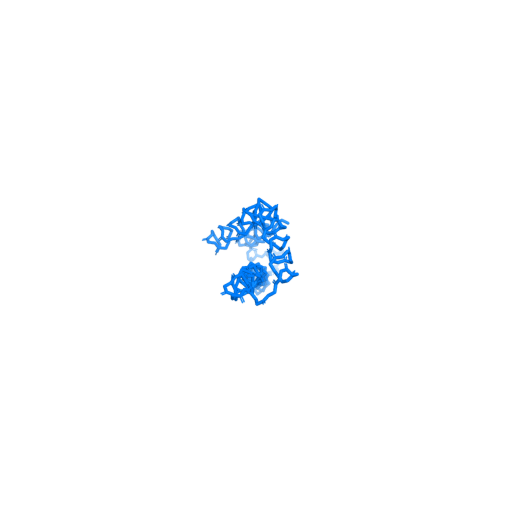3 -35.898 1.00 63.81 85 HIS A C 1
ATOM 693 O O . HIS A 1 85 ? 20.968 2.415 -34.734 1.00 63.81 85 HIS A O 1
ATOM 699 N N . LEU A 1 86 ? 22.513 1.978 -36.298 1.00 66.75 86 LEU A N 1
ATOM 700 C CA . LEU A 1 86 ? 23.437 1.317 -35.376 1.00 66.75 86 LEU A CA 1
ATOM 701 C C . LEU A 1 86 ? 23.952 2.295 -34.306 1.00 66.75 86 LEU A C 1
ATOM 703 O O . LEU A 1 86 ? 23.961 1.962 -33.123 1.00 66.75 86 LEU A O 1
ATOM 707 N N . SER A 1 87 ? 24.342 3.507 -34.710 1.00 71.12 87 SER A N 1
ATOM 708 C CA . SER A 1 87 ? 24.812 4.547 -33.787 1.00 71.12 87 SER A CA 1
ATOM 709 C C . SER A 1 87 ? 23.717 4.972 -32.800 1.00 71.12 87 SER A C 1
ATOM 711 O O . SER A 1 87 ? 23.967 5.081 -31.597 1.00 71.12 87 SER A O 1
ATOM 713 N N . ALA A 1 88 ? 22.476 5.119 -33.277 1.00 70.12 88 ALA A N 1
ATOM 714 C CA . ALA A 1 88 ? 21.318 5.391 -32.430 1.00 70.12 88 ALA A CA 1
ATOM 715 C C . ALA A 1 88 ? 21.075 4.264 -31.410 1.00 70.12 88 ALA A C 1
ATOM 717 O O . ALA A 1 88 ? 20.991 4.545 -30.218 1.00 70.12 88 ALA A O 1
ATOM 718 N N . LEU A 1 89 ? 21.068 2.996 -31.841 1.00 67.88 89 LEU A N 1
ATOM 719 C CA . LEU A 1 89 ? 20.880 1.836 -30.957 1.00 67.88 89 LEU A CA 1
ATOM 720 C C . LEU A 1 89 ? 21.979 1.716 -29.892 1.00 67.88 89 LEU A C 1
ATOM 722 O O . LEU A 1 89 ? 21.681 1.405 -28.741 1.00 67.88 89 LEU A O 1
ATOM 726 N N . ILE A 1 90 ? 23.239 1.993 -30.246 1.00 73.00 90 ILE A N 1
ATOM 727 C CA . ILE A 1 90 ? 24.370 1.985 -29.303 1.00 73.00 90 ILE A CA 1
ATOM 728 C C . ILE A 1 90 ? 24.216 3.087 -28.249 1.00 73.00 90 ILE A C 1
ATOM 730 O O . ILE A 1 90 ? 24.490 2.854 -27.069 1.00 73.00 90 ILE A O 1
ATOM 734 N N . ASN A 1 91 ? 23.767 4.279 -28.650 1.00 74.75 91 ASN A N 1
ATOM 735 C CA . ASN A 1 91 ? 23.493 5.366 -27.714 1.00 74.75 91 ASN A CA 1
ATOM 736 C C . ASN A 1 91 ? 22.314 5.029 -26.796 1.00 74.75 91 ASN A C 1
ATOM 738 O O . ASN A 1 91 ? 22.423 5.220 -25.587 1.00 74.75 91 ASN A O 1
ATOM 742 N N . THR A 1 92 ? 21.236 4.450 -27.330 1.00 70.81 92 THR A N 1
ATOM 743 C CA . THR A 1 92 ? 20.101 3.964 -26.533 1.00 70.81 92 THR A CA 1
ATOM 744 C C . THR A 1 92 ? 20.549 2.906 -25.523 1.00 70.81 92 THR A C 1
ATOM 746 O O . THR A 1 92 ? 20.210 3.018 -24.349 1.00 70.81 92 THR A O 1
ATOM 749 N N . LEU A 1 93 ? 21.392 1.947 -25.929 1.00 70.88 93 LEU A N 1
ATOM 750 C CA . LEU A 1 93 ? 21.976 0.940 -25.033 1.00 70.88 93 LEU A CA 1
ATOM 751 C C . LEU A 1 93 ? 22.811 1.563 -23.914 1.00 70.88 93 LEU A C 1
ATOM 753 O O . LEU A 1 93 ? 22.636 1.198 -22.757 1.00 70.88 93 LEU A O 1
ATOM 757 N N . LYS A 1 94 ? 23.691 2.520 -24.230 1.00 74.25 94 LYS A N 1
ATOM 758 C CA . LYS A 1 94 ? 24.507 3.215 -23.220 1.00 74.25 94 LYS A CA 1
ATOM 759 C C . LYS A 1 94 ? 23.660 4.007 -22.228 1.00 74.25 94 LYS A C 1
ATOM 761 O O . LYS A 1 94 ? 23.999 4.040 -21.046 1.00 74.25 94 LYS A O 1
ATOM 766 N N . THR A 1 95 ? 22.584 4.640 -22.687 1.00 73.56 95 THR A N 1
ATOM 767 C CA . THR A 1 95 ? 21.648 5.356 -21.811 1.00 73.56 95 THR A CA 1
ATOM 768 C C . THR A 1 95 ? 20.911 4.381 -20.899 1.00 73.56 95 THR A C 1
ATOM 770 O O . THR A 1 95 ? 20.914 4.577 -19.691 1.00 73.56 95 THR A O 1
ATOM 773 N N . LEU A 1 96 ? 20.402 3.268 -21.434 1.00 68.62 96 LEU A N 1
ATOM 774 C CA . LEU A 1 96 ? 19.790 2.190 -20.647 1.00 68.62 96 LEU A CA 1
ATOM 775 C C . LEU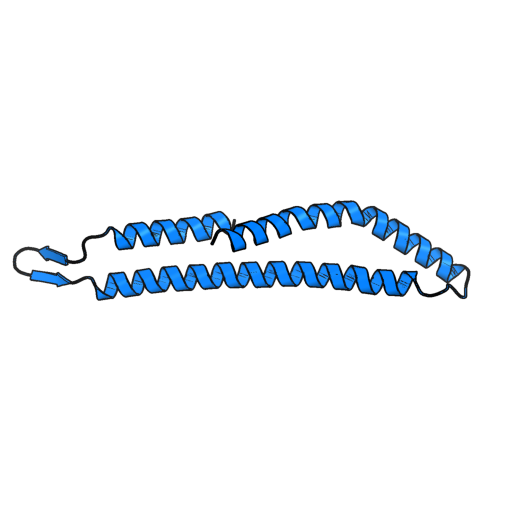 A 1 96 ? 20.743 1.596 -19.611 1.00 68.62 96 LEU A C 1
ATOM 777 O O . LEU A 1 96 ? 20.363 1.393 -18.465 1.00 68.62 96 LEU A O 1
ATOM 781 N N . GLN A 1 97 ? 21.996 1.358 -19.990 1.00 71.81 97 GLN A N 1
ATOM 782 C CA . GLN A 1 97 ? 23.009 0.805 -19.095 1.00 71.81 97 GLN A CA 1
ATOM 783 C C . GLN A 1 97 ? 23.369 1.780 -17.962 1.00 71.81 97 GLN A C 1
ATOM 785 O O . GLN A 1 97 ? 23.699 1.346 -16.862 1.00 71.81 97 GLN A O 1
ATOM 790 N N . LYS A 1 98 ? 23.265 3.093 -18.210 1.00 71.31 98 LYS A N 1
ATOM 791 C CA . LYS A 1 98 ? 23.353 4.131 -17.172 1.00 71.31 98 LYS A CA 1
ATOM 792 C C . LYS A 1 98 ? 22.090 4.240 -16.319 1.00 71.31 98 LYS A C 1
ATOM 794 O O . LYS A 1 98 ? 22.197 4.600 -15.154 1.00 71.31 98 LYS A O 1
ATOM 799 N N . GLU A 1 99 ? 20.919 3.956 -16.880 1.00 69.81 99 GLU A N 1
ATOM 800 C CA . GLU A 1 99 ? 19.645 3.971 -16.155 1.00 69.81 99 GLU A CA 1
ATOM 801 C C . GLU A 1 99 ? 19.431 2.707 -15.307 1.00 69.81 99 GLU A C 1
ATOM 803 O O . GLU A 1 99 ? 18.718 2.786 -14.314 1.00 69.81 99 GLU A O 1
ATOM 808 N N . CYS A 1 100 ? 20.082 1.578 -15.621 1.00 66.56 100 CYS A N 1
ATOM 809 C CA . CYS A 1 100 ? 20.030 0.335 -14.835 1.00 66.56 100 CYS A CA 1
ATOM 810 C C . CYS A 1 100 ? 20.170 0.533 -13.314 1.00 66.56 100 CYS A C 1
ATOM 812 O O . CYS A 1 100 ? 19.272 0.088 -12.606 1.00 66.56 100 CYS A O 1
ATOM 814 N N . PRO A 1 101 ? 21.212 1.205 -12.786 1.00 69.88 101 PRO A N 1
ATOM 815 C CA . PRO A 1 101 ? 21.338 1.407 -11.341 1.00 69.88 101 PRO A CA 1
ATOM 816 C C . PRO A 1 101 ? 20.192 2.242 -10.750 1.00 69.88 101 PRO A C 1
ATOM 818 O O . PRO A 1 101 ? 19.719 1.944 -9.662 1.00 69.88 101 PRO A O 1
ATOM 821 N N . SER A 1 102 ? 19.674 3.235 -11.481 1.00 69.69 102 SER A N 1
ATOM 822 C CA . SER A 1 102 ? 18.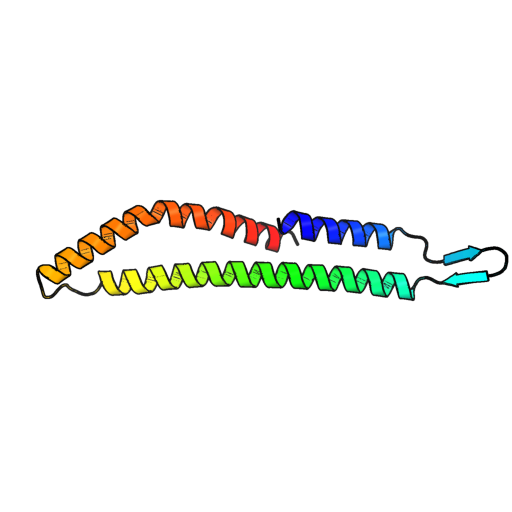520 4.034 -11.031 1.00 69.69 102 SER A CA 1
ATOM 823 C C . SER A 1 102 ? 17.211 3.233 -11.056 1.00 69.69 102 SER A C 1
ATOM 825 O O . SER A 1 102 ? 16.330 3.418 -10.213 1.00 69.69 102 SER A O 1
ATOM 827 N N . ILE A 1 103 ? 17.083 2.319 -12.017 1.00 66.56 103 ILE A N 1
ATOM 828 C CA . ILE A 1 103 ? 15.973 1.374 -12.105 1.00 66.56 103 ILE A CA 1
ATOM 829 C C . ILE A 1 103 ? 16.039 0.384 -10.933 1.00 66.56 103 ILE A C 1
ATOM 831 O O . ILE A 1 103 ? 15.023 0.157 -10.286 1.00 66.56 103 ILE A O 1
ATOM 835 N N . GLU A 1 104 ? 17.223 -0.142 -10.617 1.00 68.44 104 GLU A N 1
ATOM 836 C CA . GLU A 1 104 ? 17.480 -1.039 -9.482 1.00 68.44 104 GLU A CA 1
ATOM 837 C C . GLU A 1 104 ? 17.189 -0.359 -8.134 1.00 68.44 104 GLU A C 1
ATOM 839 O O . GLU A 1 104 ? 16.500 -0.923 -7.285 1.00 68.44 104 GLU A O 1
ATOM 844 N N . GLU A 1 105 ? 17.570 0.912 -7.983 1.00 72.19 105 GLU A N 1
ATOM 845 C CA . GLU A 1 105 ? 17.172 1.744 -6.840 1.00 72.19 105 GLU A CA 1
ATOM 846 C C . GLU A 1 105 ? 15.659 1.971 -6.755 1.00 72.19 105 GLU A C 1
ATOM 848 O O . GLU A 1 105 ? 15.136 2.140 -5.660 1.00 72.19 105 GLU A O 1
ATOM 853 N N . SER A 1 106 ? 14.934 1.950 -7.878 1.00 66.50 106 SER A N 1
ATOM 854 C CA . SER A 1 106 ? 13.470 2.094 -7.894 1.00 66.50 106 SER A CA 1
ATOM 855 C C . SER A 1 106 ? 12.743 0.805 -7.490 1.00 66.50 106 SER A C 1
ATOM 857 O O . SER A 1 106 ? 11.578 0.860 -7.091 1.00 66.50 106 SER A O 1
ATOM 859 N N . PHE A 1 107 ? 13.414 -0.352 -7.541 1.00 68.38 107 PHE A N 1
ATOM 860 C CA . PHE A 1 107 ? 12.862 -1.619 -7.0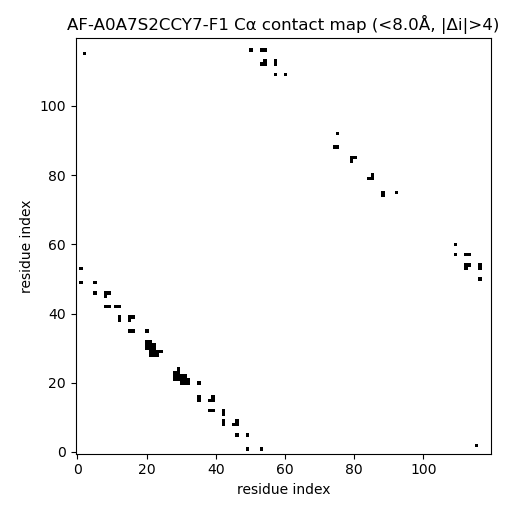57 1.00 68.38 107 PHE A CA 1
ATOM 861 C C . PHE A 1 107 ? 12.851 -1.714 -5.530 1.00 68.38 107 PHE A C 1
ATOM 863 O O . PHE A 1 107 ? 11.891 -2.246 -4.984 1.00 68.38 107 PHE A O 1
ATOM 870 N N . GLN A 1 108 ? 13.846 -1.151 -4.838 1.00 70.44 108 GLN A N 1
ATOM 871 C CA . GLN A 1 108 ? 13.888 -1.101 -3.367 1.00 70.44 108 GLN A CA 1
ATOM 872 C C . GLN A 1 108 ? 12.605 -0.512 -2.738 1.00 70.44 108 GLN A C 1
ATOM 874 O O . GLN A 1 108 ? 11.937 -1.210 -1.974 1.00 70.44 108 GLN A O 1
ATOM 879 N N . PRO A 1 109 ? 12.159 0.709 -3.094 1.00 71.88 109 PRO A N 1
ATOM 880 C CA . PRO A 1 109 ? 10.927 1.269 -2.552 1.00 71.88 109 PRO A CA 1
ATOM 881 C C . PRO A 1 109 ? 9.678 0.531 -3.049 1.00 71.88 109 PRO A C 1
ATOM 883 O O . PRO A 1 109 ? 8.644 0.574 -2.387 1.00 71.88 109 PRO A O 1
ATOM 886 N N . LEU A 1 110 ? 9.723 -0.144 -4.203 1.00 70.62 110 LEU A N 1
ATOM 887 C CA . LEU A 1 110 ? 8.616 -0.981 -4.665 1.00 70.62 110 LEU A CA 1
ATOM 888 C C . LEU A 1 110 ? 8.470 -2.233 -3.791 1.00 70.62 110 LEU A C 1
ATOM 890 O O . LEU A 1 110 ? 7.361 -2.576 -3.384 1.00 70.62 110 LEU A O 1
ATOM 894 N N . GLU A 1 111 ? 9.585 -2.882 -3.469 1.00 72.06 111 GLU A N 1
ATOM 895 C CA . GLU A 1 111 ? 9.636 -4.043 -2.589 1.00 72.06 111 GLU A CA 1
ATOM 896 C C . GLU A 1 111 ? 9.191 -3.681 -1.170 1.00 72.06 111 GLU A C 1
ATOM 898 O O . GLU A 1 111 ? 8.366 -4.388 -0.598 1.00 72.06 111 GLU A O 1
ATOM 903 N N . GLU A 1 112 ? 9.601 -2.525 -0.645 1.00 69.81 112 GLU A N 1
ATOM 904 C CA . GLU A 1 112 ? 9.084 -2.000 0.625 1.00 69.81 112 GLU A CA 1
ATOM 905 C C . GLU A 1 112 ? 7.559 -1.801 0.595 1.00 69.81 112 GLU A C 1
ATOM 907 O O . GLU A 1 112 ? 6.863 -2.236 1.514 1.00 69.81 112 GLU A O 1
ATOM 912 N N . LYS A 1 113 ? 7.004 -1.206 -0.475 1.00 67.50 113 LYS A N 1
ATOM 913 C CA . LYS A 1 113 ? 5.543 -1.042 -0.634 1.00 67.50 113 LYS A CA 1
ATOM 914 C C . LYS A 1 113 ? 4.820 -2.396 -0.637 1.00 67.50 113 LYS A C 1
ATOM 916 O O . LYS A 1 113 ? 3.744 -2.505 -0.047 1.00 67.50 113 LYS A O 1
ATOM 921 N N . TYR A 1 114 ? 5.396 -3.421 -1.267 1.00 70.12 114 TYR A N 1
ATOM 922 C CA . TYR A 1 114 ? 4.833 -4.775 -1.285 1.00 70.12 114 TYR A CA 1
ATOM 923 C C . TYR A 1 114 ? 4.997 -5.516 0.046 1.00 70.12 114 TYR A C 1
ATOM 925 O O . TYR A 1 114 ? 4.076 -6.218 0.454 1.00 70.12 114 TYR A O 1
ATOM 933 N N . GLN A 1 115 ? 6.105 -5.330 0.765 1.00 70.88 115 GLN A N 1
ATOM 934 C CA . GLN A 1 115 ? 6.268 -5.877 2.115 1.00 70.88 115 GLN A CA 1
ATOM 935 C C . GLN A 1 115 ? 5.257 -5.276 3.092 1.00 70.88 115 GLN A C 1
ATOM 937 O O . GLN A 1 115 ? 4.714 -5.994 3.929 1.00 70.88 115 GLN A O 1
ATOM 942 N N . VAL A 1 116 ? 4.967 -3.977 2.975 1.00 67.69 116 VAL A N 1
ATOM 943 C CA . VAL A 1 116 ? 3.892 -3.330 3.738 1.00 67.69 116 VAL A CA 1
ATOM 944 C C . VAL A 1 116 ? 2.548 -3.964 3.374 1.00 67.69 116 VAL A C 1
ATOM 946 O O . VAL A 1 116 ? 1.840 -4.411 4.266 1.00 67.69 116 VAL A O 1
ATOM 949 N N . LEU A 1 117 ? 2.229 -4.118 2.085 1.00 69.06 117 LEU A N 1
ATOM 950 C CA . LEU A 1 117 ? 1.010 -4.821 1.646 1.00 69.06 117 LEU A CA 1
ATOM 951 C C . LEU A 1 117 ? 0.916 -6.276 2.125 1.00 69.06 117 LEU A C 1
ATOM 953 O O . LEU A 1 117 ? -0.186 -6.779 2.265 1.00 69.06 117 LEU A O 1
ATOM 957 N N . GLN A 1 118 ? 2.035 -6.967 2.344 1.00 67.75 118 GLN A N 1
ATOM 958 C CA . GLN A 1 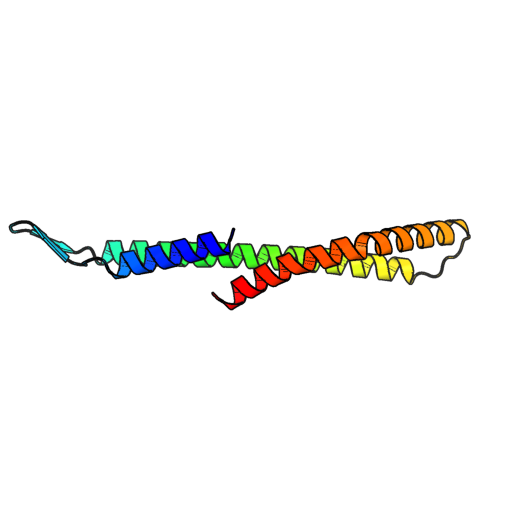118 ? 2.033 -8.341 2.852 1.00 67.75 118 GLN A CA 1
ATOM 959 C C . GLN A 1 118 ? 1.812 -8.408 4.371 1.00 67.75 118 GLN A C 1
ATOM 961 O O . GLN A 1 118 ? 1.304 -9.406 4.882 1.00 67.75 118 GLN A O 1
ATOM 966 N N . LYS A 1 119 ? 2.233 -7.374 5.106 1.00 67.31 119 LYS A N 1
ATOM 967 C CA . LYS A 1 119 ? 2.103 -7.302 6.568 1.00 67.31 119 LYS A CA 1
ATOM 968 C C . LYS A 1 119 ? 0.697 -6.920 7.040 1.00 67.31 119 LYS A C 1
ATOM 970 O O . LYS A 1 119 ? 0.399 -7.147 8.216 1.00 67.31 119 LYS A O 1
ATOM 975 N N . PHE A 1 120 ? -0.118 -6.324 6.172 1.00 57.59 120 PHE A N 1
ATOM 976 C CA . PHE A 1 120 ? -1.450 -5.795 6.477 1.00 57.59 120 PHE A CA 1
ATOM 977 C C . PHE A 1 120 ? -2.531 -6.513 5.671 1.00 57.59 120 PHE A C 1
ATOM 979 O O . PHE A 1 120 ? -3.600 -6.767 6.267 1.00 57.59 120 PHE A O 1
#

Solvent-accessible surface area (backbone atoms only — not comparable to full-atom values): 6758 Å² total; per-residue (Å²): 107,71,66,61,54,48,49,48,43,51,51,52,40,51,52,58,66,68,51,81,49,63,50,76,57,97,92,47,75,46,77,38,58,67,59,47,51,52,51,46,51,49,38,52,52,51,45,51,49,52,52,52,51,50,50,53,51,48,52,50,53,52,49,55,50,50,52,50,50,54,55,48,52,53,60,71,66,52,79,67,90,45,74,68,51,44,52,50,51,52,51,52,50,55,51,49,64,63,42,44,64,61,52,56,60,53,45,53,64,43,50,52,55,50,52,51,63,70,77,106

Mean predicted aligned error: 12.11 Å